Protein AF-A0A954INN4-F1 (afdb_mo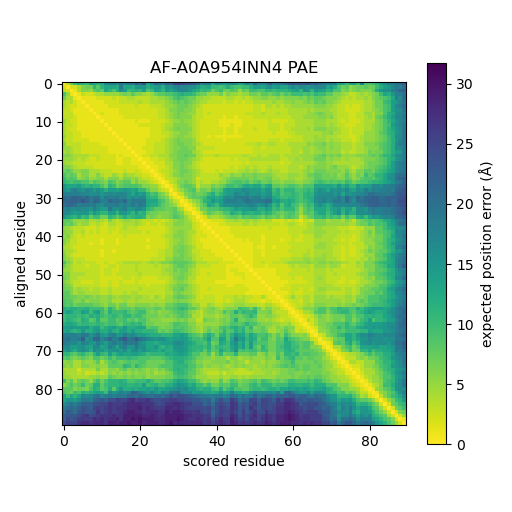nomer)

Structure (mmCIF, N/CA/C/O backbone):
data_AF-A0A954INN4-F1
#
_entry.id   AF-A0A954INN4-F1
#
loop_
_atom_site.group_PDB
_atom_site.id
_atom_site.type_symbol
_atom_site.label_atom_id
_atom_site.label_alt_id
_atom_site.label_comp_id
_atom_site.label_asym_id
_atom_site.label_entity_id
_atom_site.label_seq_id
_atom_site.pdbx_PDB_ins_code
_atom_site.Cartn_x
_atom_site.Cartn_y
_atom_site.Cartn_z
_atom_site.occupancy
_atom_site.B_iso_or_equiv
_atom_site.auth_seq_id
_atom_site.auth_comp_id
_atom_site.auth_asym_id
_atom_site.auth_atom_id
_atom_site.pdbx_PDB_model_num
ATOM 1 N N . CYS A 1 1 ? -2.401 5.685 18.023 1.00 60.56 1 CYS A N 1
ATOM 2 C CA . CYS A 1 1 ? -2.405 4.897 16.761 1.00 60.56 1 CYS A CA 1
ATOM 3 C C . CYS A 1 1 ? -2.152 3.390 16.933 1.00 60.56 1 CYS A C 1
ATOM 5 O O . CYS A 1 1 ? -2.001 2.704 15.932 1.00 60.56 1 CYS A O 1
ATOM 7 N N . LYS A 1 2 ? -2.156 2.814 18.149 1.00 59.38 2 LYS A N 1
ATOM 8 C CA . LYS A 1 2 ? -1.862 1.376 18.342 1.00 59.38 2 LYS A CA 1
ATOM 9 C C . LYS A 1 2 ? -2.797 0.442 17.554 1.00 59.38 2 LYS A C 1
ATOM 11 O O . LYS A 1 2 ? -2.341 -0.589 17.079 1.00 59.38 2 LYS A O 1
ATOM 16 N N . ASN A 1 3 ? -4.074 0.805 17.390 1.00 70.19 3 ASN A N 1
ATOM 17 C CA . ASN A 1 3 ? -5.014 0.028 16.573 1.00 70.19 3 ASN A CA 1
ATOM 18 C C . ASN A 1 3 ? -4.670 0.095 15.075 1.00 70.19 3 ASN A C 1
ATOM 20 O O . ASN A 1 3 ? -4.648 -0.918 14.388 1.00 70.19 3 ASN A O 1
ATOM 24 N N . ASN A 1 4 ? -4.291 1.279 14.603 1.00 80.50 4 ASN A N 1
ATOM 25 C CA . ASN A 1 4 ? -3.974 1.525 13.200 1.00 80.50 4 ASN A CA 1
ATOM 26 C C . ASN A 1 4 ? -2.641 0.869 12.807 1.00 80.50 4 ASN A C 1
ATOM 28 O O . ASN A 1 4 ? -2.533 0.292 11.734 1.00 80.50 4 ASN A O 1
ATOM 32 N N . LEU A 1 5 ? -1.656 0.834 13.715 1.00 83.19 5 LEU A N 1
ATOM 33 C CA . LEU A 1 5 ? -0.397 0.116 13.489 1.00 83.19 5 LEU A CA 1
ATOM 34 C C . LEU A 1 5 ? -0.616 -1.398 13.337 1.00 83.19 5 LEU A C 1
ATOM 36 O O . LEU A 1 5 ? 0.039 -2.029 12.513 1.00 83.19 5 LEU A O 1
ATOM 40 N N . LYS A 1 6 ? -1.563 -1.980 14.089 1.00 86.88 6 LYS A N 1
ATOM 41 C CA . LYS A 1 6 ? -1.949 -3.388 13.910 1.00 86.88 6 LYS A CA 1
ATOM 42 C C . LYS A 1 6 ? -2.559 -3.628 12.529 1.00 86.88 6 LYS A C 1
ATOM 44 O O . LYS A 1 6 ? -2.205 -4.609 11.886 1.00 86.88 6 LYS A O 1
ATOM 49 N N . GLN A 1 7 ? -3.432 -2.729 12.070 1.00 89.50 7 GLN A N 1
ATOM 50 C CA . GLN A 1 7 ? -4.023 -2.807 10.730 1.00 89.50 7 GLN A CA 1
ATOM 51 C C . GLN A 1 7 ? -2.961 -2.671 9.631 1.00 89.50 7 GLN A C 1
ATOM 53 O O . GLN A 1 7 ? -2.982 -3.443 8.680 1.00 89.50 7 GLN A O 1
ATOM 58 N N . ILE A 1 8 ? -1.985 -1.770 9.793 1.00 90.75 8 ILE A N 1
ATOM 59 C CA . ILE A 1 8 ? -0.847 -1.643 8.868 1.00 90.75 8 ILE A CA 1
ATOM 60 C C . ILE A 1 8 ? -0.015 -2.929 8.847 1.00 90.75 8 ILE A C 1
ATOM 62 O O . ILE A 1 8 ? 0.298 -3.429 7.770 1.00 90.75 8 ILE A O 1
ATOM 66 N N . GLY A 1 9 ? 0.323 -3.482 10.015 1.00 91.19 9 GLY A N 1
ATOM 67 C CA . GLY A 1 9 ? 1.081 -4.731 10.103 1.00 91.19 9 GLY A CA 1
ATOM 68 C C . GLY A 1 9 ? 0.358 -5.892 9.418 1.00 91.19 9 GLY A C 1
ATOM 69 O O . GLY A 1 9 ? 0.958 -6.609 8.622 1.00 91.19 9 GLY A O 1
ATOM 70 N N . LEU A 1 10 ? -0.950 -6.030 9.654 1.00 94.19 10 LEU A N 1
ATOM 71 C CA . LEU A 1 10 ? -1.777 -7.032 8.981 1.00 94.19 10 LEU A CA 1
ATOM 72 C C . LEU A 1 10 ? -1.807 -6.821 7.461 1.00 94.19 10 LEU A C 1
ATOM 74 O O . LEU A 1 10 ? -1.631 -7.772 6.708 1.00 94.19 10 LEU A O 1
ATOM 78 N N . ALA A 1 11 ? -1.963 -5.579 7.005 1.00 93.88 11 ALA A N 1
ATOM 79 C CA . ALA A 1 11 ? -1.953 -5.247 5.587 1.00 93.88 11 ALA A CA 1
ATOM 80 C C . ALA A 1 11 ? -0.605 -5.567 4.916 1.00 93.88 11 ALA A C 1
ATOM 82 O O . ALA A 1 11 ? -0.583 -6.095 3.805 1.00 93.88 11 ALA A O 1
ATOM 83 N N . MET A 1 12 ? 0.518 -5.317 5.598 1.00 93.88 12 MET A N 1
ATOM 84 C CA . MET A 1 12 ? 1.849 -5.714 5.124 1.00 93.88 12 MET A CA 1
ATOM 85 C C . MET A 1 12 ? 1.999 -7.238 5.037 1.00 93.88 12 MET A C 1
ATOM 87 O O . MET A 1 12 ? 2.562 -7.734 4.062 1.00 93.88 12 MET A O 1
ATOM 91 N N . HIS A 1 13 ? 1.478 -7.984 6.016 1.00 96.00 13 HIS A N 1
ATOM 92 C CA . HIS A 1 13 ? 1.470 -9.448 5.970 1.00 96.00 13 HIS A CA 1
ATOM 93 C C . HIS A 1 13 ? 0.593 -9.987 4.834 1.00 96.00 13 HIS A C 1
ATOM 95 O O . HIS A 1 13 ? 1.041 -10.870 4.111 1.00 96.00 13 HIS A O 1
ATOM 101 N N . ASN A 1 14 ? -0.597 -9.421 4.613 1.00 95.19 14 ASN A N 1
ATOM 102 C CA . ASN A 1 14 ? -1.472 -9.810 3.502 1.00 95.19 14 ASN A CA 1
ATOM 103 C C . ASN A 1 14 ? -0.837 -9.500 2.137 1.00 95.19 14 ASN A C 1
ATOM 105 O O . ASN A 1 14 ? -0.930 -10.304 1.206 1.00 95.19 14 ASN A O 1
ATOM 109 N N . TYR A 1 15 ? -0.140 -8.362 2.021 1.00 95.31 15 TYR A N 1
ATOM 110 C CA . TYR A 1 15 ? 0.642 -8.044 0.829 1.00 95.31 15 TYR A CA 1
ATOM 111 C C . TYR A 1 15 ? 1.718 -9.106 0.590 1.00 95.31 15 TYR A C 1
AT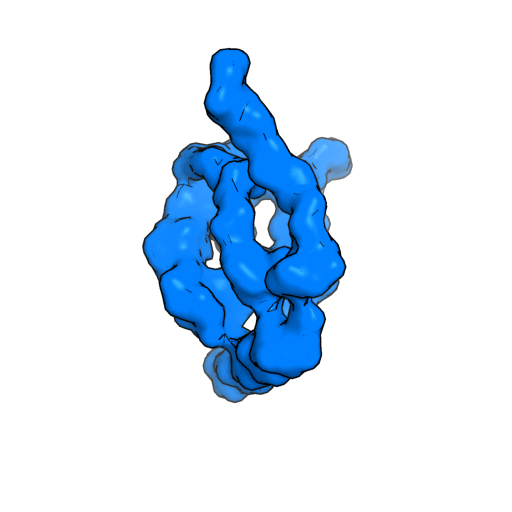OM 113 O O . TYR A 1 15 ? 1.826 -9.610 -0.527 1.00 95.31 15 TYR A O 1
ATOM 121 N N . HIS A 1 16 ? 2.470 -9.471 1.633 1.00 95.62 16 HIS A N 1
ATOM 122 C CA . HIS A 1 16 ? 3.503 -10.500 1.560 1.00 95.62 16 HIS A CA 1
ATOM 123 C C . HIS A 1 16 ? 2.935 -11.879 1.209 1.00 95.62 16 HIS A C 1
ATOM 125 O O . HIS A 1 16 ? 3.533 -12.578 0.401 1.00 95.62 16 HIS A O 1
ATOM 131 N N . ASP A 1 17 ? 1.791 -12.274 1.760 1.00 96.25 17 ASP A N 1
ATOM 132 C CA . ASP A 1 17 ? 1.135 -13.541 1.413 1.00 96.25 17 ASP A CA 1
ATOM 133 C C . ASP A 1 17 ? 0.744 -13.584 -0.077 1.00 96.25 17 ASP A C 1
ATOM 135 O O . ASP A 1 17 ? 1.022 -14.550 -0.785 1.00 96.25 17 ASP A O 1
ATOM 139 N N . THR A 1 18 ? 0.212 -12.470 -0.591 1.00 94.56 18 THR A N 1
ATOM 140 C CA . THR A 1 18 ? -0.237 -12.354 -1.989 1.00 94.56 18 THR A CA 1
ATOM 141 C C . THR A 1 18 ? 0.927 -12.245 -2.985 1.00 94.56 18 THR A C 1
ATOM 143 O O . THR A 1 18 ? 0.903 -12.870 -4.045 1.00 94.56 18 THR A O 1
ATOM 146 N N . HIS A 1 19 ? 1.952 -11.448 -2.671 1.00 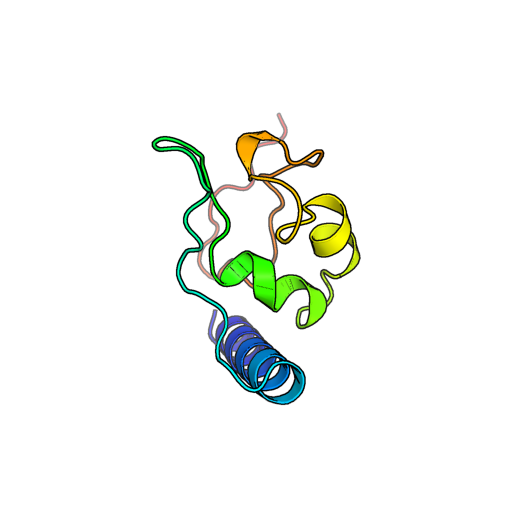93.25 19 HIS A N 1
ATOM 147 C CA . HIS A 1 19 ? 3.034 -11.094 -3.603 1.00 93.25 19 HIS A CA 1
ATOM 148 C C . HIS A 1 19 ? 4.346 -11.843 -3.322 1.00 93.25 19 HIS A C 1
ATOM 150 O O . HIS A 1 19 ? 5.287 -11.745 -4.108 1.00 93.25 19 HIS A O 1
ATOM 156 N N . ARG A 1 20 ? 4.421 -12.598 -2.217 1.00 95.62 20 ARG A N 1
ATOM 157 C CA . ARG A 1 20 ? 5.621 -13.301 -1.716 1.00 95.62 20 ARG A CA 1
ATOM 158 C C . ARG A 1 20 ? 6.836 -12.395 -1.486 1.00 95.62 20 ARG A C 1
ATOM 160 O O . ARG A 1 20 ? 7.976 -12.848 -1.525 1.00 95.62 20 ARG A O 1
ATOM 167 N N . VAL A 1 21 ? 6.584 -11.110 -1.253 1.00 92.88 21 VAL A N 1
ATOM 168 C CA . VAL A 1 21 ? 7.578 -10.065 -0.991 1.00 92.88 21 VAL A CA 1
ATOM 169 C C . VAL A 1 21 ? 6.921 -8.949 -0.183 1.00 92.88 21 VAL A C 1
ATOM 171 O O . VAL A 1 21 ? 5.718 -8.731 -0.299 1.00 92.88 21 VAL A O 1
ATOM 174 N N . PHE A 1 22 ? 7.681 -8.242 0.652 1.00 93.12 22 PHE A N 1
ATOM 175 C CA . PHE A 1 22 ? 7.174 -7.042 1.322 1.00 93.12 22 PHE A CA 1
ATOM 176 C C . PHE A 1 22 ? 7.006 -5.876 0.336 1.00 93.12 22 PHE A C 1
ATOM 178 O O . PHE A 1 22 ? 7.710 -5.825 -0.676 1.00 93.12 22 PHE A O 1
ATOM 185 N N . PRO A 1 23 ? 6.095 -4.924 0.609 1.00 89.56 23 PRO A N 1
ATOM 186 C CA . PRO A 1 23 ? 5.901 -3.790 -0.277 1.00 89.56 23 PRO A CA 1
ATOM 187 C 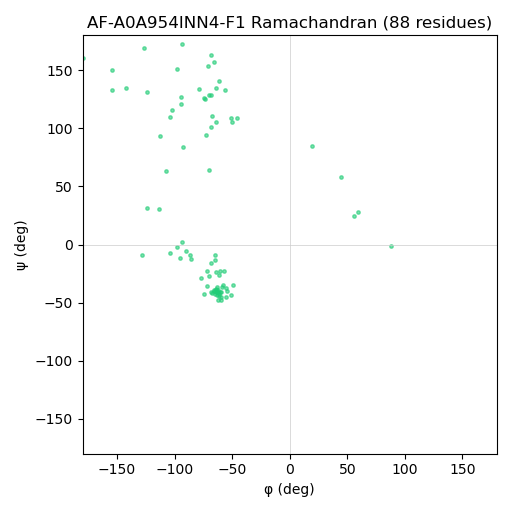C . PRO A 1 23 ? 7.196 -2.969 -0.382 1.00 89.56 23 PRO A C 1
ATOM 189 O O . PRO A 1 23 ? 7.887 -2.766 0.622 1.00 89.56 23 PRO A O 1
ATOM 192 N N . PRO A 1 24 ? 7.534 -2.472 -1.580 1.00 87.25 24 PRO A N 1
ATOM 193 C CA . PRO A 1 24 ? 8.737 -1.679 -1.779 1.00 87.25 24 PRO A CA 1
ATOM 194 C C . PRO A 1 24 ? 8.655 -0.377 -0.979 1.00 87.25 24 PRO A C 1
ATOM 196 O O . PRO A 1 24 ? 7.643 0.321 -1.018 1.00 87.25 24 PRO A O 1
ATOM 199 N N . GLY A 1 25 ? 9.736 -0.024 -0.277 1.00 84.50 25 GLY A N 1
ATOM 200 C CA . GLY A 1 25 ? 9.806 1.226 0.490 1.00 84.50 25 GLY A CA 1
ATOM 201 C C . GLY A 1 25 ? 9.617 2.461 -0.394 1.00 84.50 25 GLY A C 1
ATOM 202 O O . GLY A 1 25 ? 8.890 3.384 -0.026 1.00 84.50 25 GLY A O 1
ATOM 203 N N . TRP A 1 26 ? 10.222 2.427 -1.581 1.00 82.00 26 TRP A N 1
ATOM 204 C CA . TRP A 1 26 ? 10.121 3.428 -2.635 1.00 82.00 26 TRP A CA 1
ATOM 205 C C . TRP A 1 26 ? 10.398 2.753 -3.978 1.00 82.00 26 TRP A C 1
ATOM 207 O O . TRP A 1 26 ? 11.376 2.015 -4.099 1.00 82.00 26 TRP A O 1
ATOM 217 N N . VAL A 1 27 ? 9.567 3.003 -4.987 1.00 78.75 27 VAL A N 1
ATOM 218 C CA . VAL A 1 27 ? 9.812 2.510 -6.351 1.00 78.75 27 VAL A CA 1
ATOM 219 C C . VAL A 1 27 ? 10.304 3.669 -7.191 1.00 78.75 27 VAL A C 1
ATOM 221 O O . VAL A 1 27 ? 9.527 4.560 -7.468 1.00 78.75 27 VAL A O 1
ATOM 224 N N . GLN A 1 28 ? 11.571 3.708 -7.598 1.00 69.25 28 GLN A N 1
ATOM 225 C CA . GLN A 1 28 ? 12.050 4.803 -8.443 1.00 69.25 28 GLN A CA 1
ATOM 226 C C . GLN A 1 28 ? 11.510 4.657 -9.874 1.00 69.25 28 GLN A C 1
ATOM 228 O O . GLN A 1 28 ? 11.692 3.619 -10.506 1.00 69.25 28 GLN A O 1
ATOM 233 N N . GLY A 1 29 ? 10.851 5.695 -10.388 1.00 63.62 29 GLY A N 1
ATOM 234 C CA . GLY A 1 29 ? 10.438 5.776 -11.784 1.00 63.62 29 GLY A CA 1
ATOM 235 C C . GLY A 1 29 ? 11.641 5.916 -12.718 1.00 63.62 29 GLY A C 1
ATOM 236 O O . GLY A 1 29 ? 12.737 6.286 -12.302 1.00 63.62 29 GLY A O 1
ATOM 237 N N . THR A 1 30 ? 11.432 5.651 -14.005 1.00 62.91 30 THR A N 1
ATOM 238 C CA . THR A 1 30 ? 12.491 5.601 -15.032 1.00 62.91 30 THR A CA 1
ATOM 239 C C . THR A 1 30 ? 13.191 6.937 -15.300 1.00 62.91 30 THR A C 1
ATOM 241 O O . THR A 1 30 ? 14.191 6.967 -16.012 1.00 62.91 30 THR A O 1
ATOM 244 N N . SER A 1 31 ? 12.692 8.046 -14.750 1.00 60.59 31 SER A N 1
ATOM 245 C CA . SER A 1 31 ? 13.242 9.387 -14.954 1.00 60.59 31 SER A CA 1
ATOM 246 C C . SER A 1 31 ? 13.583 10.047 -13.620 1.00 60.59 31 SER A C 1
ATOM 248 O O . SER A 1 31 ? 12.769 10.082 -12.690 1.00 60.59 31 SER A O 1
ATOM 250 N N . THR A 1 32 ? 14.795 10.595 -13.532 1.00 57.78 32 THR A N 1
ATOM 251 C CA . THR A 1 32 ? 15.264 11.395 -12.396 1.00 57.78 32 THR A CA 1
ATOM 252 C C . THR A 1 32 ? 14.318 12.575 -12.146 1.00 57.78 32 THR A C 1
ATOM 254 O O . THR A 1 32 ? 13.901 13.258 -13.074 1.00 57.78 32 THR A O 1
ATOM 257 N N . GLY A 1 33 ? 13.930 12.792 -10.885 1.00 57.50 33 GLY A N 1
ATOM 258 C CA . GLY A 1 33 ? 12.982 13.851 -10.498 1.00 57.50 33 GLY A CA 1
ATOM 259 C C . GLY A 1 33 ? 11.498 13.461 -10.540 1.00 57.50 33 GLY A C 1
ATOM 260 O O . GLY A 1 33 ? 10.651 14.261 -10.152 1.00 57.50 33 GLY A O 1
ATOM 261 N N . THR A 1 34 ? 11.163 12.234 -10.944 1.00 62.56 34 THR A N 1
ATOM 262 C CA . THR A 1 34 ? 9.780 11.741 -10.883 1.00 62.56 34 THR A CA 1
ATOM 263 C C . THR A 1 34 ? 9.401 11.418 -9.437 1.00 62.56 34 THR A C 1
ATOM 265 O O . THR A 1 34 ? 10.101 10.653 -8.771 1.00 62.56 34 THR A O 1
ATOM 268 N N . VAL A 1 35 ? 8.296 11.986 -8.942 1.00 66.25 35 VAL A N 1
ATOM 269 C CA . VAL A 1 35 ? 7.701 11.592 -7.654 1.00 66.25 35 VAL A CA 1
ATOM 270 C C . VAL A 1 35 ? 7.141 10.183 -7.809 1.00 66.25 35 VAL A C 1
ATOM 272 O O . VAL A 1 35 ? 6.386 9.919 -8.749 1.00 66.25 35 VAL A O 1
ATOM 275 N N . ASN A 1 36 ? 7.502 9.277 -6.904 1.00 77.12 36 ASN A N 1
ATOM 276 C CA . ASN A 1 36 ? 7.101 7.883 -7.014 1.00 77.12 36 ASN A CA 1
ATOM 277 C C . ASN A 1 36 ? 6.410 7.353 -5.764 1.00 77.12 36 ASN A C 1
ATOM 279 O O . ASN A 1 36 ? 6.381 7.993 -4.717 1.00 77.12 36 ASN A O 1
ATOM 283 N N . TRP A 1 37 ? 5.839 6.162 -5.910 1.00 85.94 37 TRP A N 1
ATOM 284 C CA . TRP A 1 37 ? 5.034 5.519 -4.888 1.00 85.94 37 TRP A CA 1
ATOM 285 C C . TRP A 1 37 ? 5.900 4.867 -3.816 1.00 85.94 37 TRP A C 1
ATOM 287 O O . TRP A 1 37 ? 6.841 4.125 -4.110 1.00 85.94 37 TRP A O 1
ATOM 297 N N . GLY A 1 38 ? 5.529 5.114 -2.563 1.00 87.81 38 GLY A N 1
ATOM 298 C CA . GLY A 1 38 ? 6.050 4.391 -1.410 1.00 87.81 38 GLY A CA 1
ATOM 299 C C . GLY A 1 38 ? 5.175 3.204 -1.013 1.00 87.81 38 GLY A C 1
ATOM 300 O O . GLY A 1 38 ? 4.051 3.039 -1.504 1.00 87.81 38 GLY A O 1
ATOM 301 N N . TRP A 1 39 ? 5.679 2.420 -0.060 1.00 90.31 39 TRP A N 1
ATOM 302 C CA . TRP A 1 39 ? 5.041 1.211 0.483 1.00 90.31 39 TRP A CA 1
ATOM 303 C C . TRP A 1 39 ? 3.577 1.408 0.894 1.00 90.31 39 TRP A C 1
ATOM 305 O O . TRP A 1 39 ? 2.764 0.498 0.732 1.00 90.31 39 TRP A O 1
ATOM 315 N N . SER A 1 40 ? 3.228 2.595 1.401 1.00 88.81 40 SER A N 1
ATOM 316 C CA . SER A 1 40 ? 1.877 2.924 1.860 1.00 88.81 40 SER A CA 1
ATOM 317 C C . SER A 1 40 ? 0.855 2.777 0.735 1.00 88.81 40 SER A C 1
ATOM 319 O O . SER A 1 40 ? -0.230 2.253 0.948 1.00 88.81 40 SER A O 1
ATOM 321 N N . THR A 1 41 ? 1.229 3.120 -0.495 1.00 89.38 41 THR A N 1
ATOM 322 C CA . THR A 1 41 ? 0.345 2.982 -1.659 1.00 89.38 41 THR A CA 1
ATOM 323 C C . THR A 1 41 ? 0.045 1.516 -1.957 1.00 89.38 41 THR A C 1
ATOM 325 O O . THR A 1 41 ? -1.090 1.158 -2.249 1.00 89.38 41 THR A O 1
ATOM 328 N N . TYR A 1 42 ? 1.042 0.641 -1.835 1.00 90.81 42 TYR A N 1
ATOM 329 C CA . TYR A 1 42 ? 0.920 -0.775 -2.190 1.00 90.81 42 TYR A CA 1
ATOM 330 C C . TYR A 1 42 ? 0.056 -1.583 -1.225 1.00 90.81 42 TYR A C 1
ATOM 332 O O . TYR A 1 42 ? -0.502 -2.606 -1.615 1.00 90.81 42 TYR A O 1
ATOM 340 N N . ILE A 1 43 ? -0.102 -1.112 0.012 1.00 93.62 43 ILE A N 1
ATOM 341 C CA . ILE A 1 43 ? -0.956 -1.780 0.994 1.00 93.62 43 ILE A CA 1
ATOM 342 C C . ILE A 1 43 ? -2.414 -1.293 0.973 1.00 93.62 43 ILE A C 1
ATOM 344 O O . ILE A 1 43 ? -3.237 -1.872 1.675 1.00 93.62 43 ILE A O 1
ATOM 348 N N . LEU A 1 44 ? -2.758 -0.269 0.176 1.00 91.56 44 LEU A N 1
ATOM 349 C CA . LEU A 1 44 ? -4.113 0.305 0.105 1.00 91.56 44 LEU A CA 1
ATOM 350 C C . LEU A 1 44 ? -5.231 -0.732 -0.122 1.00 91.56 44 LEU A C 1
ATOM 352 O O . LEU A 1 44 ? -6.246 -0.649 0.576 1.00 91.56 44 LEU A O 1
ATOM 356 N N . PRO A 1 45 ? -5.085 -1.732 -1.016 1.00 92.38 45 PRO A N 1
ATOM 357 C CA . PRO A 1 45 ? -6.108 -2.764 -1.191 1.00 92.38 45 PRO A CA 1
ATOM 358 C C . PRO A 1 45 ? -6.364 -3.592 0.076 1.00 92.38 45 PRO A C 1
ATOM 360 O O . PRO A 1 45 ? -7.466 -4.090 0.267 1.00 92.38 45 PRO A O 1
ATOM 363 N N . PHE A 1 46 ? -5.367 -3.699 0.958 1.00 93.12 46 PHE A N 1
ATOM 364 C CA . PHE A 1 46 ? -5.405 -4.500 2.183 1.00 93.12 46 PHE A CA 1
ATOM 365 C C . PHE A 1 46 ? -5.845 -3.702 3.424 1.00 93.12 46 PHE A C 1
ATOM 367 O O . PHE A 1 46 ? -5.882 -4.252 4.523 1.00 93.12 46 PHE A O 1
ATOM 374 N N . VAL A 1 47 ? -6.174 -2.416 3.254 1.00 91.50 47 VAL A N 1
ATOM 375 C CA . VAL A 1 47 ? -6.747 -1.525 4.284 1.00 91.50 47 VAL A CA 1
ATOM 376 C C . VAL A 1 47 ? -8.080 -0.917 3.823 1.00 91.50 47 VAL A C 1
ATOM 378 O 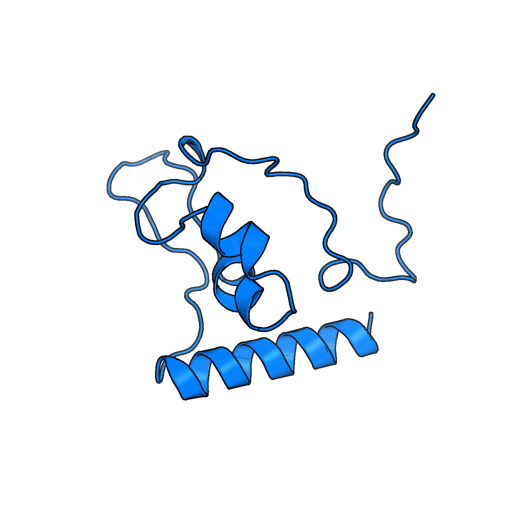O . VAL A 1 47 ? -8.395 0.227 4.149 1.00 91.50 47 VAL A O 1
ATOM 381 N N . ASP A 1 48 ? -8.834 -1.654 3.003 1.00 88.75 48 ASP A N 1
ATOM 382 C CA . ASP A 1 48 ? -10.131 -1.237 2.445 1.00 88.75 48 ASP A CA 1
ATOM 383 C C . ASP A 1 48 ? -10.080 0.056 1.603 1.00 88.75 48 ASP A C 1
ATOM 385 O O . ASP A 1 48 ? -11.059 0.792 1.471 1.00 88.75 48 ASP A O 1
ATOM 389 N N . GLN A 1 49 ? -8.930 0.350 0.988 1.00 89.38 49 GLN A N 1
ATOM 390 C CA . GLN A 1 49 ? -8.737 1.481 0.072 1.00 89.38 49 GLN A CA 1
ATOM 391 C C . GLN A 1 49 ? -8.458 1.022 -1.371 1.00 89.38 49 GLN A C 1
ATOM 393 O O . GLN A 1 49 ? -7.800 1.728 -2.134 1.00 89.38 49 GLN A O 1
ATOM 398 N N . ALA A 1 50 ? -8.997 -0.132 -1.785 1.00 90.00 50 ALA A N 1
ATOM 399 C CA . ALA A 1 50 ? -8.879 -0.633 -3.160 1.00 90.00 50 ALA A CA 1
ATOM 400 C C . ALA A 1 50 ? -9.350 0.370 -4.243 1.00 90.00 50 ALA A C 1
ATOM 402 O O . ALA A 1 50 ? -8.647 0.516 -5.244 1.00 90.00 50 ALA A O 1
ATOM 403 N N . PRO A 1 51 ? -10.452 1.136 -4.063 1.00 88.94 51 PRO A N 1
ATOM 404 C CA . PRO A 1 51 ? -10.836 2.156 -5.041 1.00 88.94 51 PRO A CA 1
ATOM 405 C C . PRO A 1 51 ? -9.762 3.232 -5.219 1.00 88.94 51 PRO A C 1
ATOM 407 O O . PRO A 1 51 ? -9.462 3.620 -6.342 1.00 88.94 51 PRO A O 1
ATOM 410 N N . LEU A 1 52 ? -9.135 3.666 -4.119 1.00 87.00 52 LEU A N 1
ATOM 411 C CA . LEU A 1 52 ? -8.057 4.650 -4.168 1.00 87.00 52 LEU A CA 1
ATOM 412 C C . LEU A 1 52 ? -6.814 4.070 -4.854 1.00 87.00 52 LEU A C 1
ATOM 414 O O . LEU A 1 52 ? -6.214 4.752 -5.675 1.00 87.00 52 LEU A O 1
ATOM 418 N N . TYR A 1 53 ? -6.454 2.814 -4.573 1.00 88.25 53 TYR A N 1
ATOM 419 C CA . TYR A 1 53 ? -5.347 2.137 -5.260 1.00 88.25 53 TYR A CA 1
ATOM 420 C C . TYR A 1 53 ? -5.523 2.148 -6.783 1.00 88.25 53 TYR A C 1
ATOM 422 O O . TYR A 1 53 ? -4.595 2.491 -7.513 1.00 88.25 53 TYR A O 1
ATOM 430 N N . ASN A 1 54 ? -6.734 1.839 -7.253 1.00 88.12 54 ASN A N 1
ATOM 431 C CA . ASN A 1 54 ? -7.061 1.817 -8.677 1.00 88.12 54 ASN A CA 1
ATOM 432 C C . ASN A 1 54 ? -6.994 3.213 -9.308 1.00 88.12 54 ASN A C 1
ATOM 434 O O . ASN A 1 54 ? -6.508 3.353 -10.425 1.00 88.12 54 ASN A O 1
ATOM 438 N N . THR A 1 55 ? -7.440 4.246 -8.588 1.00 85.31 55 THR A N 1
ATOM 439 C CA . THR A 1 55 ? -7.330 5.646 -9.026 1.00 85.31 55 THR A CA 1
ATOM 440 C C . THR A 1 55 ? -5.873 6.101 -9.145 1.00 85.31 55 THR A C 1
ATOM 442 O O . THR A 1 55 ? -5.523 6.822 -10.074 1.00 85.31 55 THR A O 1
ATOM 445 N N . LEU A 1 56 ? -5.013 5.677 -8.217 1.00 84.50 56 LEU A N 1
ATOM 446 C CA . LEU A 1 56 ? -3.594 6.041 -8.205 1.00 84.50 56 LEU A CA 1
ATOM 447 C C . LEU A 1 56 ? -2.770 5.244 -9.233 1.00 84.50 56 LEU A C 1
ATOM 449 O O . LEU A 1 56 ? -1.779 5.759 -9.740 1.00 84.50 56 LEU A O 1
ATOM 453 N N . SER A 1 57 ? -3.186 4.014 -9.555 1.00 85.50 57 SER A N 1
ATOM 454 C CA . SER A 1 57 ? -2.570 3.118 -10.548 1.00 85.50 57 SER A CA 1
ATOM 455 C C . SER A 1 57 ? -1.029 3.043 -10.466 1.00 85.50 57 SER A C 1
ATOM 457 O O . SER A 1 57 ? -0.316 3.324 -11.438 1.00 85.50 57 SER A O 1
ATOM 459 N N . PRO A 1 58 ? -0.464 2.645 -9.308 1.00 81.62 58 PRO A N 1
ATOM 460 C CA . PRO A 1 58 ? 0.964 2.812 -9.045 1.00 81.62 58 PRO A CA 1
ATOM 461 C C . PRO A 1 58 ? 1.896 1.945 -9.900 1.00 81.62 58 PRO A C 1
ATOM 463 O O . PRO A 1 58 ? 3.085 2.237 -9.994 1.00 81.62 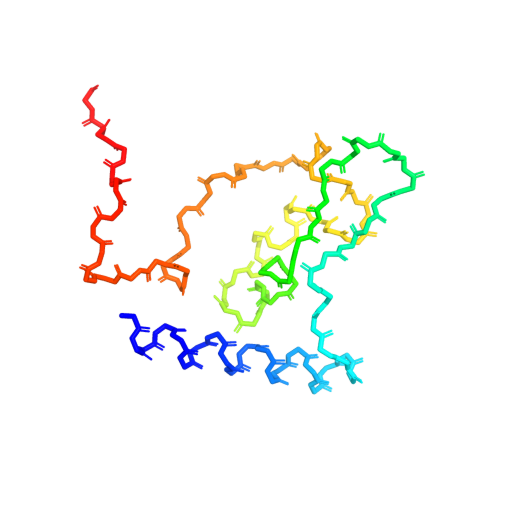58 PRO A O 1
ATOM 466 N N . ASN A 1 59 ? 1.362 0.906 -10.548 1.00 81.31 59 ASN A N 1
ATOM 467 C CA . ASN A 1 59 ? 2.125 0.015 -11.427 1.00 81.31 59 ASN A CA 1
ATOM 468 C C . ASN A 1 59 ? 2.236 0.530 -12.872 1.00 81.31 59 ASN A C 1
ATOM 470 O O . ASN A 1 59 ? 3.005 -0.027 -13.650 1.00 81.31 59 ASN A O 1
ATOM 474 N N . GLY A 1 60 ? 1.456 1.547 -13.252 1.00 73.88 60 GLY A N 1
ATOM 475 C CA . GLY A 1 60 ? 1.406 2.057 -14.628 1.00 73.88 60 GLY A CA 1
ATOM 476 C C . GLY A 1 60 ? 1.594 3.566 -14.749 1.00 73.88 60 GLY A C 1
ATOM 477 O O . GLY A 1 60 ? 1.715 4.082 -15.858 1.00 73.88 60 GLY A O 1
ATOM 478 N N . THR A 1 61 ? 1.600 4.301 -13.637 1.00 71.62 61 THR A N 1
ATOM 479 C CA . THR A 1 61 ? 1.631 5.765 -13.651 1.00 71.62 61 THR A CA 1
ATOM 480 C C . THR A 1 61 ? 2.515 6.274 -12.523 1.00 71.62 61 THR A C 1
ATOM 482 O O . THR A 1 61 ? 2.421 5.806 -11.394 1.00 71.62 61 THR A O 1
ATOM 485 N N . ALA A 1 62 ? 3.389 7.238 -12.811 1.00 75.44 62 ALA A N 1
ATOM 486 C CA . ALA A 1 62 ? 4.119 7.960 -11.772 1.00 75.44 62 ALA A CA 1
ATOM 487 C C . ALA A 1 62 ? 3.161 8.792 -10.906 1.00 75.44 62 ALA A C 1
ATOM 489 O O . ALA A 1 62 ? 2.112 9.211 -11.391 1.00 75.44 62 ALA A O 1
ATOM 490 N N . MET A 1 63 ? 3.538 9.134 -9.668 1.00 74.94 63 MET A N 1
ATOM 491 C CA . MET A 1 63 ? 2.673 9.959 -8.807 1.00 74.94 63 MET A CA 1
ATOM 492 C C . MET A 1 63 ? 2.281 11.287 -9.448 1.00 74.94 63 MET A C 1
ATOM 494 O O . MET A 1 63 ? 1.146 11.724 -9.306 1.00 74.94 63 MET A O 1
ATOM 498 N N . ALA A 1 64 ? 3.206 11.907 -10.183 1.00 71.38 64 ALA A N 1
ATOM 499 C CA . ALA A 1 64 ? 2.953 13.162 -10.887 1.00 71.38 64 ALA A CA 1
ATOM 500 C C . ALA A 1 64 ? 1.889 13.042 -11.996 1.00 71.38 64 ALA A C 1
ATOM 502 O O . ALA A 1 64 ? 1.275 14.039 -12.356 1.00 71.38 64 ALA A O 1
ATOM 503 N N . GLY A 1 65 ? 1.677 11.839 -12.539 1.00 69.81 65 GLY A N 1
ATOM 504 C CA . GLY A 1 65 ? 0.659 11.565 -13.556 1.00 69.81 65 GLY A CA 1
ATOM 505 C C . GLY A 1 65 ? -0.636 10.976 -12.994 1.00 69.81 65 GLY A C 1
ATOM 506 O O . GLY A 1 65 ? -1.562 10.709 -13.758 1.00 69.81 65 GLY A O 1
ATOM 507 N N . ALA A 1 66 ? -0.708 10.734 -11.683 1.00 71.31 66 AL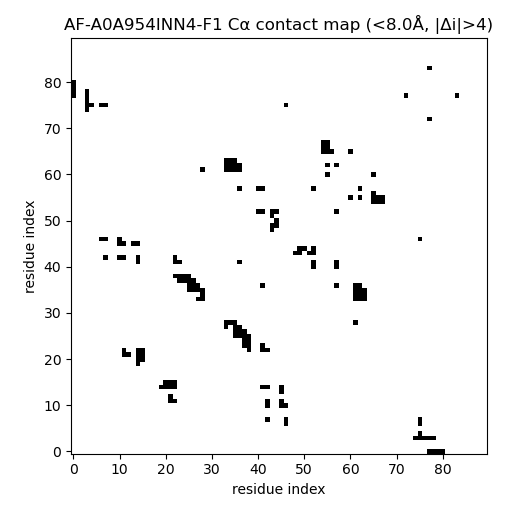A A N 1
ATOM 508 C CA . ALA A 1 66 ? -1.853 10.087 -11.066 1.00 71.31 66 ALA A CA 1
ATOM 509 C C . ALA A 1 66 ? -3.076 11.0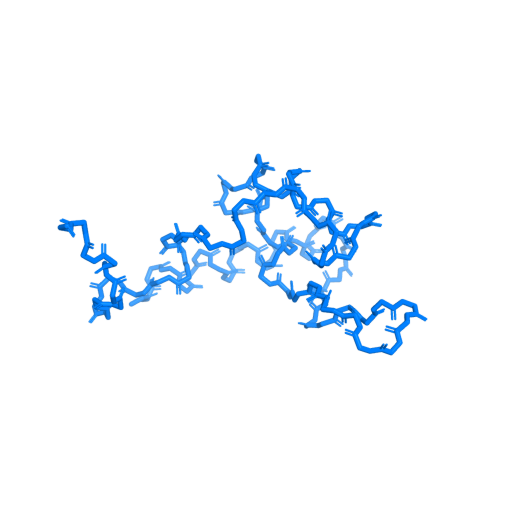10 -11.073 1.00 71.31 66 ALA A C 1
ATOM 511 O O . ALA A 1 66 ? -3.025 12.157 -10.626 1.00 71.31 66 ALA A O 1
ATOM 512 N N . SER A 1 67 ? -4.200 10.494 -11.561 1.00 61.56 67 SER A N 1
ATOM 513 C CA . SER A 1 67 ? -5.456 11.237 -11.662 1.00 61.56 67 SER A CA 1
ATOM 514 C C . SER A 1 67 ? -6.284 10.995 -10.398 1.00 61.56 67 SER A C 1
ATOM 516 O O . SER A 1 67 ? -7.134 10.116 -10.359 1.00 61.56 67 SER A O 1
ATOM 518 N N . GLY A 1 68 ? -6.024 11.743 -9.325 1.00 62.03 68 GLY A N 1
ATOM 519 C CA . GLY A 1 68 ? -6.757 11.596 -8.066 1.00 62.03 68 GLY A CA 1
ATOM 520 C C . GLY A 1 68 ? -6.293 12.573 -6.994 1.00 62.03 68 GLY A C 1
ATOM 521 O O . GLY A 1 68 ? -5.196 13.120 -7.075 1.00 62.03 68 GLY A O 1
ATOM 522 N N . ASN A 1 69 ? -7.125 12.807 -5.974 1.00 63.19 69 ASN A N 1
ATOM 523 C CA . ASN A 1 69 ? -6.713 13.631 -4.842 1.00 63.19 69 ASN A CA 1
ATOM 524 C C . ASN A 1 69 ? -5.631 12.882 -4.045 1.00 63.19 69 ASN A C 1
ATOM 526 O O . ASN A 1 69 ? -5.928 11.966 -3.277 1.00 63.19 69 ASN A O 1
ATOM 530 N N . LEU A 1 70 ? -4.372 13.272 -4.262 1.00 64.88 70 LEU A N 1
ATOM 531 C CA . LEU A 1 70 ? -3.191 12.728 -3.583 1.00 64.88 70 LEU A CA 1
ATOM 532 C C . LEU A 1 70 ? -3.191 13.030 -2.078 1.00 64.88 70 LEU A C 1
ATOM 534 O O . LEU A 1 70 ? -2.436 12.424 -1.321 1.00 64.88 70 LEU A O 1
ATOM 538 N N . ILE A 1 71 ? -4.058 13.945 -1.641 1.00 65.12 71 ILE A N 1
ATOM 539 C CA . ILE A 1 71 ? -4.240 14.351 -0.252 1.00 65.12 71 ILE A CA 1
ATOM 540 C C . ILE A 1 71 ? -5.570 13.770 0.241 1.00 65.12 71 ILE A C 1
ATOM 542 O O . ILE A 1 71 ? -6.520 14.482 0.562 1.00 65.12 71 ILE A O 1
ATOM 546 N N . LYS A 1 72 ? -5.663 12.437 0.279 1.00 70.38 72 LYS A N 1
ATOM 547 C CA . LYS A 1 72 ? -6.755 11.751 0.977 1.00 70.38 72 LYS A CA 1
ATOM 548 C C . LYS A 1 72 ? -6.294 11.407 2.385 1.00 70.38 72 LYS A C 1
ATOM 550 O O . LYS A 1 72 ? -5.333 10.661 2.565 1.00 70.38 72 LYS A O 1
ATOM 555 N N . LEU A 1 73 ? -7.005 11.920 3.386 1.00 71.31 73 LEU A N 1
ATOM 556 C CA . LEU A 1 73 ? -6.801 11.496 4.763 1.00 71.31 73 LEU A CA 1
ATOM 557 C C . LEU A 1 73 ? -7.257 10.041 4.894 1.00 71.31 73 LEU A C 1
ATOM 559 O O . LEU A 1 73 ? -8.445 9.736 4.792 1.00 71.31 73 LEU A O 1
ATOM 563 N N . ILE A 1 74 ? -6.307 9.136 5.097 1.00 78.88 74 ILE A N 1
ATOM 564 C CA . ILE A 1 74 ? -6.594 7.726 5.343 1.00 78.88 74 ILE A CA 1
ATOM 565 C C . ILE A 1 74 ? -6.430 7.504 6.837 1.00 78.88 74 ILE A C 1
ATOM 567 O O . ILE A 1 74 ? -5.329 7.626 7.374 1.00 78.88 74 ILE A O 1
ATOM 571 N N . SER A 1 75 ? -7.526 7.149 7.504 1.00 76.31 75 SER A N 1
ATOM 572 C CA . SER A 1 75 ? -7.561 6.971 8.959 1.00 76.31 75 SER A CA 1
ATOM 573 C C . SER A 1 75 ? -6.555 5.936 9.472 1.00 76.31 75 SER A C 1
ATOM 575 O O . SER A 1 75 ? -6.162 5.993 10.631 1.00 76.31 75 SER A O 1
ATOM 577 N N . VAL A 1 76 ? -6.108 5.006 8.618 1.00 82.44 76 VAL A N 1
ATOM 578 C CA . VAL A 1 76 ? -5.078 4.015 8.962 1.00 82.44 76 VAL A CA 1
ATOM 579 C C . VAL A 1 76 ? -3.685 4.638 9.132 1.00 82.44 76 VAL A C 1
ATOM 581 O O . VAL A 1 76 ? -2.880 4.116 9.895 1.00 82.44 76 VAL A O 1
ATOM 584 N N . TYR A 1 77 ? -3.392 5.760 8.467 1.00 82.81 77 TYR A N 1
ATOM 585 C CA . TYR A 1 77 ? -2.094 6.444 8.563 1.00 82.81 77 TYR A CA 1
ATOM 586 C C . TYR A 1 77 ? -2.084 7.572 9.582 1.00 82.81 77 TYR A C 1
ATOM 588 O O . TYR A 1 77 ? -1.018 8.072 9.931 1.00 82.81 77 TYR A O 1
ATOM 596 N N . THR A 1 78 ? -3.251 7.964 10.081 1.00 79.62 78 THR A N 1
ATOM 597 C CA . THR A 1 78 ? -3.357 8.998 11.099 1.00 79.62 78 THR A CA 1
ATOM 598 C C . THR A 1 78 ? -3.493 8.377 12.474 1.00 79.62 78 THR A C 1
ATOM 600 O O . THR A 1 78 ? -3.991 7.266 12.659 1.00 79.62 78 THR A O 1
ATOM 603 N N . CYS A 1 79 ? -3.012 9.086 13.482 1.00 73.56 79 CYS A N 1
ATOM 604 C CA . CYS A 1 79 ? -3.212 8.700 14.862 1.00 73.56 79 CYS A CA 1
ATOM 605 C C . CYS A 1 79 ? -4.440 9.438 15.395 1.00 73.56 79 CYS A C 1
ATOM 607 O O . CYS A 1 79 ? -4.440 10.655 15.366 1.00 73.56 79 CYS A O 1
ATOM 609 N N . PRO A 1 80 ? -5.444 8.766 15.983 1.00 67.94 80 PRO A N 1
ATOM 610 C CA . PRO A 1 80 ? -6.581 9.469 16.593 1.00 67.94 80 PRO A CA 1
ATOM 611 C C . PRO A 1 80 ? -6.174 10.415 17.735 1.00 67.94 80 PRO A C 1
ATOM 613 O O . PRO A 1 80 ? -6.896 11.338 18.077 1.00 67.94 80 PRO A O 1
ATOM 616 N N . SER A 1 81 ? -5.013 10.150 18.337 1.00 70.50 81 SER A N 1
ATOM 617 C CA . SER A 1 81 ? -4.381 10.943 19.392 1.00 70.50 81 SER A CA 1
ATOM 618 C C . SER A 1 81 ? -3.509 12.088 18.869 1.00 70.50 81 SER A C 1
ATOM 620 O O . SER A 1 81 ? -3.030 12.880 19.669 1.00 70.50 81 SER A O 1
ATOM 622 N N . ASP A 1 82 ? -3.257 12.133 17.562 1.00 68.75 82 ASP A N 1
ATOM 623 C CA . ASP A 1 82 ? -2.556 13.222 16.889 1.00 68.75 82 ASP A CA 1
ATOM 624 C C . ASP A 1 82 ? -3.584 13.912 15.986 1.00 68.75 82 ASP A C 1
ATOM 626 O O . ASP A 1 82 ? -3.850 13.420 14.884 1.00 68.75 82 ASP A O 1
ATOM 630 N N . PRO A 1 83 ? -4.256 14.977 16.457 1.00 58.12 83 PRO A N 1
ATOM 631 C CA . PRO A 1 83 ? -5.186 15.752 15.647 1.00 58.12 83 PRO A CA 1
ATOM 632 C C . PRO A 1 83 ? -4.397 16.550 14.594 1.00 58.12 83 PRO A C 1
ATOM 634 O O . PRO A 1 83 ? -4.357 17.777 14.612 1.00 58.12 83 PRO A O 1
ATOM 637 N N . GLY A 1 84 ? -3.726 15.850 13.681 1.00 58.19 84 GLY A N 1
ATOM 638 C CA . GLY A 1 84 ? -3.026 16.428 12.550 1.00 58.19 84 GLY A CA 1
ATOM 639 C C . GLY A 1 84 ? -4.042 17.107 11.645 1.00 58.19 84 GLY A C 1
ATOM 640 O O . GLY A 1 84 ? -4.813 16.420 10.980 1.00 58.19 84 GLY A O 1
ATOM 641 N N . ALA A 1 85 ? -4.058 18.442 11.700 1.00 55.81 85 ALA A N 1
ATOM 642 C CA . ALA A 1 85 ? -4.766 19.378 10.833 1.00 55.81 85 ALA A CA 1
ATOM 643 C C . ALA A 1 85 ? -5.932 18.755 10.045 1.00 55.81 85 ALA A C 1
ATOM 645 O O . ALA A 1 85 ? -5.809 18.431 8.861 1.00 55.81 85 ALA A O 1
ATOM 646 N N . VAL A 1 86 ? -7.108 18.689 10.676 1.00 53.25 86 VAL A N 1
ATOM 647 C CA . VAL A 1 86 ? -8.318 19.033 9.927 1.00 53.25 86 VAL A CA 1
ATOM 648 C C . VAL A 1 86 ? -8.017 20.377 9.267 1.00 53.25 86 VAL A C 1
ATOM 650 O O . VAL A 1 86 ? -7.884 21.391 9.946 1.00 53.25 86 VAL A O 1
ATOM 653 N N . GLN A 1 87 ? -7.775 20.361 7.955 1.00 50.16 87 GLN A N 1
ATOM 654 C CA . GLN A 1 87 ? -7.813 21.566 7.141 1.00 50.16 87 GLN A CA 1
ATOM 655 C C . GLN A 1 87 ? -9.151 22.220 7.466 1.00 50.16 87 GLN A C 1
ATOM 657 O O . GLN A 1 87 ? -10.201 21.651 7.166 1.00 50.16 87 GLN A O 1
ATOM 662 N N . ASN A 1 88 ? -9.079 23.338 8.190 1.00 39.41 88 ASN A N 1
ATOM 663 C CA . ASN A 1 88 ? -10.204 24.196 8.496 1.00 39.41 88 ASN A CA 1
ATOM 664 C C . ASN A 1 88 ? -10.996 24.403 7.206 1.00 39.41 88 ASN A C 1
ATOM 666 O O . ASN A 1 88 ? -10.536 25.076 6.288 1.00 39.41 88 ASN A O 1
ATOM 670 N N . GLY A 1 89 ? -12.176 23.793 7.144 1.00 44.12 89 GLY A N 1
ATOM 671 C CA . GLY A 1 89 ? -13.251 24.323 6.335 1.00 44.12 89 GLY A CA 1
ATOM 672 C C . GLY A 1 89 ? -13.766 25.564 7.047 1.00 44.12 89 GLY A C 1
ATOM 673 O O . GLY A 1 89 ? -14.600 25.437 7.942 1.00 44.12 89 GLY A O 1
ATOM 674 N N . SER A 1 90 ? -13.230 26.719 6.653 1.00 36.34 90 SER A N 1
ATOM 675 C CA . SER A 1 90 ? -13.854 28.038 6.781 1.00 36.34 90 SER 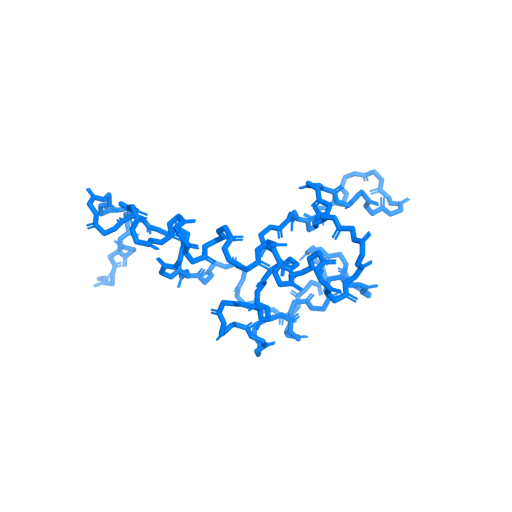A CA 1
ATOM 676 C C . SER A 1 90 ? -13.605 28.797 5.488 1.00 36.34 90 SER A C 1
ATOM 678 O O . SER A 1 90 ? -12.411 28.993 5.169 1.00 36.34 90 SER A O 1
#

Mean predicted aligned error: 8.32 Å

Radius of gyration: 14.21 Å; Cα contacts (8 Å, |Δi|>4): 95; chains: 1; bounding box: 29×42×34 Å

Sequence (90 aa):
CKNNLKQIGLAMHNYHDTHRVFPPGWVQGTSTGTVNWGWSTYILPFVDQAPLYNTLSPNGTAMAGASGNLIKLISVYTCPSDPGAVQNGS

pLDDT: mean 77.98, std 14.41, range [36.34, 96.25]

Secondary structure (DSSP, 8-state):
-HHHHHHHHHHHHHHHHHHSSPPPSB---SSTT----BHHHHTGGGGT-HHHHHHH-TTTS-GGG--S-S----TTTS-TTS--------

Foldseek 3Di:
DVVLVVLVVQLQVVLCVVVVDGAAQWDDDPDPPFAADGSVLSSCVSNVNVVVNVQQVRVPDTNVRRRDDPPDDDVSPDDPVDCPDPPDPD

Solvent-accessible surface area (backbone atoms only — not comparable to full-atom values): 5517 Å² total; per-residue (Å²): 72,74,69,29,53,51,51,49,52,51,14,46,50,52,42,22,71,74,67,75,42,71,67,53,73,62,51,85,53,101,48,93,89,55,52,50,53,37,31,72,59,70,33,23,59,58,68,82,30,42,72,58,36,63,44,43,33,74,92,82,36,47,55,84,70,34,69,61,77,89,84,64,90,51,71,64,81,44,31,88,85,51,83,72,70,77,76,77,89,123